Protein AF-A0A970LNN0-F1 (afdb_monomer_lite)

pLDDT: mean 91.81, std 4.6, range [69.44, 98.25]

Structure (mmCIF, N/CA/C/O backbone):
data_AF-A0A970LNN0-F1
#
_entry.id   AF-A0A970LNN0-F1
#
loop_
_atom_site.group_PDB
_atom_site.id
_atom_site.type_symbol
_atom_site.label_atom_id
_atom_site.label_alt_id
_atom_site.label_comp_id
_atom_site.label_asym_id
_atom_site.label_entity_id
_atom_site.label_seq_id
_atom_site.pdbx_PDB_ins_code
_atom_site.Cartn_x
_atom_site.Cartn_y
_atom_site.Cartn_z
_atom_site.occupancy
_atom_site.B_iso_or_equiv
_atom_site.auth_seq_id
_atom_site.auth_comp_id
_atom_site.auth_asym_id
_atom_site.auth_atom_id
_atom_site.pdbx_PDB_model_num
ATOM 1 N N . MET A 1 1 ? 16.536 7.297 -18.735 1.00 69.44 1 MET A N 1
ATOM 2 C CA . MET A 1 1 ? 15.362 6.807 -17.977 1.00 69.44 1 MET A CA 1
ATOM 3 C C . MET A 1 1 ? 14.913 5.503 -18.620 1.00 69.44 1 MET A C 1
ATOM 5 O O . MET A 1 1 ? 14.754 5.493 -19.833 1.00 69.44 1 MET A O 1
ATOM 9 N N . ILE A 1 2 ? 14.804 4.400 -17.873 1.00 76.31 2 ILE A N 1
ATOM 10 C CA . ILE A 1 2 ? 14.354 3.123 -18.453 1.00 76.31 2 ILE A CA 1
ATOM 11 C C . ILE A 1 2 ? 12.833 3.212 -18.647 1.00 76.31 2 ILE A C 1
ATOM 13 O O . ILE A 1 2 ? 12.135 3.487 -17.668 1.00 76.31 2 ILE A O 1
ATOM 17 N N . PRO A 1 3 ? 12.307 3.016 -19.869 1.00 87.44 3 PRO A N 1
ATOM 18 C CA . PRO A 1 3 ? 10.874 3.080 -20.112 1.00 87.44 3 PRO A CA 1
ATOM 19 C C . PRO A 1 3 ? 10.150 1.947 -19.378 1.00 87.44 3 PRO A C 1
ATOM 21 O O . PRO A 1 3 ? 10.684 0.848 -19.198 1.00 87.44 3 PRO A O 1
ATOM 24 N N . TYR A 1 4 ? 8.914 2.216 -18.960 1.00 92.12 4 TYR A N 1
ATOM 25 C CA . TYR A 1 4 ? 8.064 1.202 -18.350 1.00 92.12 4 TYR A CA 1
ATOM 26 C C . TYR A 1 4 ? 7.871 0.022 -19.308 1.00 92.12 4 TYR A C 1
ATOM 28 O O . TYR A 1 4 ? 7.492 0.209 -20.465 1.00 92.12 4 TYR A O 1
ATOM 36 N N . ARG A 1 5 ? 8.104 -1.198 -18.814 1.00 91.94 5 ARG A N 1
ATOM 37 C CA . ARG A 1 5 ? 7.789 -2.424 -19.550 1.00 91.94 5 ARG A CA 1
ATOM 38 C C . ARG A 1 5 ? 6.512 -3.039 -19.013 1.00 91.94 5 ARG A C 1
ATOM 40 O O . ARG A 1 5 ? 6.435 -3.342 -17.819 1.00 91.94 5 ARG A O 1
ATOM 47 N N . ARG A 1 6 ? 5.574 -3.269 -19.932 1.00 93.62 6 ARG A N 1
ATOM 48 C CA . ARG A 1 6 ? 4.305 -3.934 -19.657 1.00 93.62 6 ARG A CA 1
ATOM 49 C C . ARG A 1 6 ? 4.544 -5.282 -18.974 1.00 93.62 6 ARG A C 1
ATOM 51 O O . ARG A 1 6 ? 5.376 -6.073 -19.423 1.00 93.62 6 ARG A O 1
ATOM 58 N N . ARG A 1 7 ? 3.839 -5.535 -17.877 1.00 93.94 7 ARG A N 1
ATOM 59 C CA . ARG A 1 7 ? 3.871 -6.777 -17.103 1.00 93.94 7 ARG A CA 1
ATOM 60 C C . ARG A 1 7 ? 2.659 -7.626 -17.468 1.00 93.94 7 ARG A C 1
ATOM 62 O O . ARG A 1 7 ? 1.541 -7.133 -17.539 1.00 93.94 7 ARG A O 1
ATOM 69 N N . GLN A 1 8 ? 2.862 -8.930 -17.636 1.00 93.62 8 GLN A N 1
ATOM 70 C CA . GLN A 1 8 ? 1.770 -9.860 -17.959 1.00 93.62 8 GLN A CA 1
ATOM 71 C C . GLN A 1 8 ? 0.671 -9.882 -16.882 1.00 93.62 8 GLN A C 1
ATOM 73 O O . GLN A 1 8 ? -0.502 -10.050 -17.201 1.00 93.62 8 GLN A O 1
ATOM 78 N N . ILE A 1 9 ? 1.039 -9.652 -15.617 1.00 93.88 9 ILE A N 1
ATOM 79 C CA . ILE A 1 9 ? 0.106 -9.653 -14.483 1.00 93.88 9 ILE A CA 1
ATOM 80 C C . ILE A 1 9 ? -0.881 -8.467 -14.486 1.00 93.88 9 ILE A C 1
ATOM 82 O O . ILE A 1 9 ? -1.884 -8.518 -13.781 1.00 93.88 9 ILE A O 1
ATOM 86 N N . GLU A 1 10 ? -0.647 -7.419 -15.288 1.00 94.62 10 GLU A N 1
ATOM 87 C CA . GLU A 1 10 ? -1.541 -6.249 -15.376 1.00 94.62 10 GLU A CA 1
ATOM 88 C C . GLU A 1 10 ? -2.989 -6.630 -15.696 1.00 94.62 10 GLU A C 1
ATOM 90 O O . GLU A 1 10 ? -3.913 -6.056 -15.126 1.00 94.62 10 GLU A O 1
ATOM 95 N N . ALA A 1 11 ? -3.189 -7.621 -16.574 1.00 92.81 11 ALA A N 1
ATOM 96 C CA . ALA A 1 11 ? -4.521 -8.072 -16.970 1.00 92.81 11 ALA A CA 1
ATOM 97 C C . ALA A 1 11 ? -5.322 -8.641 -15.786 1.00 92.81 11 ALA A C 1
ATOM 99 O O . ALA A 1 11 ? -6.529 -8.430 -15.703 1.00 92.81 11 ALA A O 1
ATOM 100 N N . TYR A 1 12 ? -4.646 -9.316 -14.854 1.00 92.12 12 TYR A N 1
ATOM 101 C CA . TYR A 1 12 ? -5.268 -9.850 -13.645 1.00 92.12 12 TYR A CA 1
ATOM 102 C C . TYR A 1 12 ? -5.554 -8.725 -12.649 1.00 92.12 12 TYR A C 1
ATOM 104 O O . TYR A 1 12 ? -6.666 -8.622 -12.150 1.00 92.12 12 TYR A O 1
ATOM 112 N N . ILE A 1 13 ? -4.611 -7.799 -12.439 1.00 91.31 13 ILE A N 1
ATOM 113 C CA . ILE A 1 13 ? -4.793 -6.665 -11.512 1.00 91.31 13 ILE A CA 1
ATOM 114 C C . ILE A 1 13 ? -6.036 -5.826 -11.855 1.00 91.31 13 ILE A C 1
ATOM 116 O O . ILE A 1 13 ? -6.692 -5.334 -10.945 1.00 91.31 13 ILE A O 1
ATOM 120 N N . LEU A 1 14 ? -6.383 -5.689 -13.139 1.00 89.31 14 LEU A N 1
ATOM 121 C CA . LEU A 1 14 ? -7.588 -4.969 -13.572 1.00 89.31 14 LEU A CA 1
ATOM 122 C C . LEU A 1 14 ? -8.884 -5.783 -13.448 1.00 89.31 14 LEU A C 1
ATOM 124 O O . LEU A 1 14 ? -9.957 -5.201 -13.313 1.00 89.31 14 LEU A O 1
ATOM 128 N N . LYS A 1 15 ? -8.805 -7.115 -13.534 1.00 91.31 15 LYS A N 1
ATOM 129 C CA . LYS A 1 15 ? -9.980 -7.996 -13.571 1.00 91.31 15 LYS A CA 1
ATOM 130 C C . LYS A 1 15 ? -10.372 -8.513 -12.188 1.00 91.31 15 LYS A C 1
ATOM 132 O O . LYS A 1 15 ? -11.554 -8.533 -11.861 1.00 91.31 15 LYS A O 1
ATOM 137 N N . GLU A 1 16 ? -9.393 -8.915 -11.381 1.00 91.50 16 GLU A N 1
ATOM 138 C CA . GLU A 1 16 ? -9.621 -9.530 -10.069 1.00 91.50 16 GLU A CA 1
ATOM 139 C C . GLU A 1 16 ? -10.426 -8.65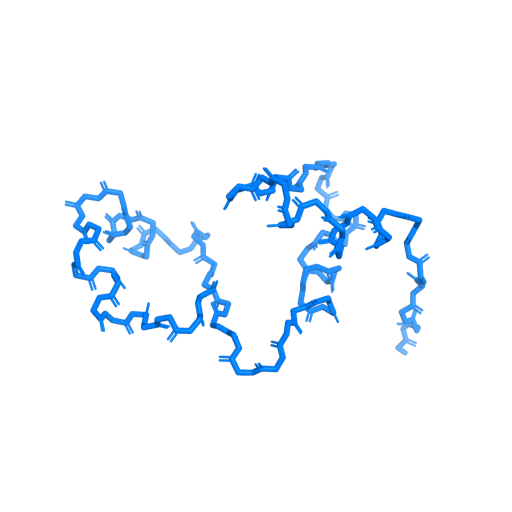9 -9.084 1.00 91.50 16 GLU A C 1
ATOM 141 O O . GLU A 1 16 ? -11.253 -9.230 -8.373 1.00 91.50 16 GLU A O 1
ATOM 146 N N . PRO A 1 17 ? -10.298 -7.312 -9.047 1.00 87.56 17 PRO A N 1
ATOM 147 C CA . PRO A 1 17 ? -11.094 -6.477 -8.141 1.00 87.56 17 PRO A CA 1
ATOM 148 C C . PRO A 1 17 ? -12.615 -6.578 -8.339 1.00 87.56 17 PRO A C 1
ATOM 150 O O . PRO A 1 17 ? -13.368 -6.206 -7.446 1.00 87.56 17 PRO A O 1
ATOM 153 N N . GLN A 1 18 ? -13.080 -7.088 -9.489 1.00 90.06 18 GLN A N 1
ATOM 154 C CA . GLN A 1 18 ? -14.505 -7.347 -9.737 1.00 90.06 18 GLN A CA 1
ATOM 155 C C . GLN A 1 18 ? -15.033 -8.556 -8.951 1.00 90.06 18 GLN A C 1
ATOM 157 O O . GLN A 1 18 ? -16.233 -8.656 -8.711 1.00 90.06 18 GLN A O 1
ATOM 162 N N . TYR A 1 19 ? -14.147 -9.478 -8.569 1.00 93.62 19 TYR A N 1
ATOM 163 C CA . TYR A 1 19 ? -14.490 -10.742 -7.913 1.00 93.62 19 TYR A CA 1
ATOM 164 C C . TYR A 1 19 ? -14.000 -10.793 -6.466 1.00 93.62 19 TYR A C 1
ATOM 166 O O . TYR A 1 19 ? -14.622 -11.441 -5.625 1.00 93.62 19 TYR A O 1
ATOM 174 N N . TYR A 1 20 ? -12.897 -10.104 -6.169 1.00 91.62 20 TYR A N 1
ATOM 175 C CA . TYR A 1 20 ? -12.236 -10.148 -4.874 1.00 91.62 20 TYR A CA 1
ATOM 176 C C . TYR A 1 20 ? -12.110 -8.744 -4.276 1.00 91.62 20 TYR A C 1
ATOM 178 O O . TYR A 1 20 ? -11.530 -7.860 -4.907 1.00 91.62 20 TYR A O 1
ATOM 186 N N . PRO A 1 21 ? -12.560 -8.535 -3.024 1.00 86.25 21 PRO A N 1
ATOM 187 C CA . PRO A 1 21 ? -12.465 -7.231 -2.365 1.00 86.25 21 PRO A CA 1
ATOM 188 C C . PRO A 1 21 ? -11.017 -6.825 -2.051 1.00 86.25 21 PRO A C 1
ATOM 190 O O . PRO A 1 21 ? -10.745 -5.659 -1.777 1.00 86.25 21 PRO A O 1
ATOM 193 N N . VAL A 1 22 ? -10.080 -7.780 -2.068 1.00 90.00 22 VAL A N 1
ATOM 194 C CA . VAL A 1 22 ? -8.662 -7.558 -1.780 1.00 90.00 22 VAL A CA 1
ATOM 195 C C . VAL A 1 22 ? -7.811 -8.349 -2.769 1.00 90.00 22 VAL A C 1
ATOM 197 O O . VAL A 1 22 ? -7.972 -9.560 -2.904 1.00 90.00 22 VAL A O 1
ATOM 200 N N . VAL A 1 23 ? -6.857 -7.668 -3.409 1.00 90.75 23 VAL A N 1
ATOM 201 C CA . VAL A 1 23 ? -5.855 -8.272 -4.299 1.00 90.75 23 VAL A CA 1
ATOM 202 C C . VAL A 1 23 ? -4.464 -8.050 -3.704 1.00 90.75 23 VAL A C 1
ATOM 204 O O . VAL A 1 23 ? -4.060 -6.915 -3.454 1.00 90.75 23 VAL A O 1
ATOM 207 N N . LEU A 1 24 ? -3.711 -9.132 -3.489 1.00 92.69 24 LEU A N 1
ATOM 208 C CA . LEU A 1 24 ? -2.350 -9.086 -2.947 1.00 92.69 24 LEU A CA 1
ATOM 209 C C . LEU A 1 24 ? -1.310 -9.292 -4.056 1.00 92.69 24 LEU A C 1
ATOM 211 O O . LEU A 1 24 ? -1.188 -10.381 -4.611 1.00 92.69 24 LEU A O 1
ATOM 215 N N . LEU A 1 25 ? -0.491 -8.271 -4.322 1.00 92.25 25 LEU A N 1
ATOM 216 C CA . LEU A 1 25 ? 0.676 -8.393 -5.198 1.00 92.25 25 LEU A CA 1
ATOM 217 C C . LEU A 1 25 ? 1.935 -8.717 -4.380 1.00 92.25 25 LEU A C 1
ATOM 219 O O . LEU A 1 25 ? 2.461 -7.867 -3.662 1.00 92.25 25 LEU A O 1
ATOM 223 N N . THR A 1 26 ? 2.466 -9.928 -4.544 1.00 93.12 26 THR A N 1
ATOM 224 C CA . THR A 1 26 ? 3.696 -10.387 -3.877 1.00 93.12 26 THR A CA 1
ATOM 225 C C . THR A 1 26 ? 4.841 -10.644 -4.866 1.00 93.12 26 THR A C 1
ATOM 227 O O . THR A 1 26 ? 4.655 -10.623 -6.081 1.00 93.12 26 THR A O 1
ATOM 230 N N . GLY A 1 27 ? 6.058 -10.834 -4.350 1.00 92.94 27 GLY A N 1
ATOM 231 C CA . GLY A 1 27 ? 7.250 -11.183 -5.129 1.00 92.94 27 GLY A CA 1
ATOM 232 C C . GLY A 1 27 ? 8.556 -10.600 -4.567 1.00 92.94 27 GLY A C 1
ATOM 233 O O . GLY A 1 27 ? 8.517 -9.767 -3.649 1.00 92.94 27 GLY A O 1
ATOM 234 N N . PRO A 1 28 ? 9.722 -10.974 -5.134 1.00 95.25 28 PRO A N 1
ATOM 235 C CA . PRO A 1 28 ? 11.042 -10.604 -4.613 1.00 95.25 28 PRO A CA 1
ATOM 236 C C . PRO A 1 28 ? 11.250 -9.091 -4.455 1.00 95.25 28 PRO A C 1
ATOM 238 O O . PRO A 1 28 ? 10.570 -8.269 -5.082 1.00 95.25 28 PRO A O 1
ATOM 241 N N . ARG A 1 29 ? 12.188 -8.683 -3.593 1.00 92.31 29 ARG A N 1
ATOM 242 C CA . ARG A 1 29 ? 12.550 -7.262 -3.442 1.00 92.31 29 ARG A CA 1
ATOM 243 C C . ARG A 1 29 ? 13.080 -6.710 -4.776 1.00 92.31 29 ARG A C 1
ATOM 245 O O . ARG A 1 29 ? 13.655 -7.442 -5.567 1.00 92.31 29 ARG A O 1
ATOM 252 N N . GLN A 1 30 ? 12.822 -5.424 -5.034 1.00 91.88 30 GLN A N 1
ATOM 253 C CA . GLN A 1 30 ? 13.335 -4.678 -6.199 1.00 91.88 30 GLN A CA 1
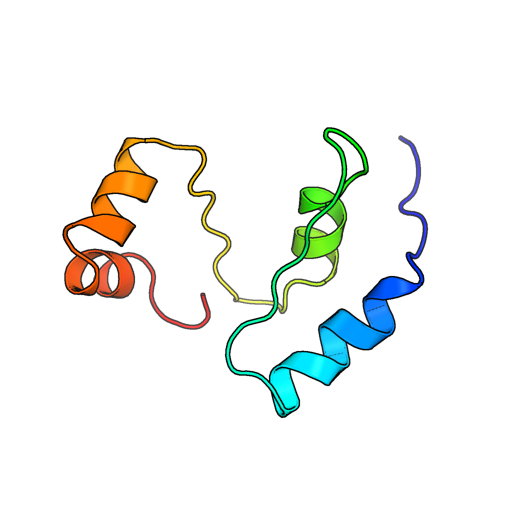ATOM 254 C C . GLN A 1 30 ? 12.870 -5.140 -7.601 1.00 91.88 30 GLN A C 1
ATOM 256 O O . GLN A 1 30 ? 13.383 -4.661 -8.604 1.00 91.88 30 GLN A O 1
ATOM 261 N N . VAL A 1 31 ? 11.821 -5.966 -7.714 1.00 93.44 31 VAL A N 1
ATOM 262 C CA . VAL A 1 31 ? 11.263 -6.380 -9.029 1.00 93.44 31 VAL A CA 1
ATOM 263 C C . VAL A 1 31 ? 10.305 -5.364 -9.683 1.00 93.44 31 VAL A C 1
ATOM 265 O O . VAL A 1 31 ? 9.817 -5.595 -10.793 1.00 93.44 31 VAL A O 1
ATOM 268 N N . GLY A 1 32 ? 10.030 -4.235 -9.015 1.00 92.56 32 GLY A N 1
ATOM 269 C CA . GLY A 1 32 ? 9.169 -3.156 -9.527 1.00 92.56 32 GLY A CA 1
ATOM 270 C C . GLY A 1 32 ? 7.685 -3.249 -9.144 1.00 92.56 32 GLY A C 1
ATOM 271 O O . GLY A 1 32 ? 6.840 -2.752 -9.882 1.00 92.56 32 GLY A O 1
ATOM 272 N N . LYS A 1 33 ? 7.353 -3.873 -8.003 1.00 94.25 33 LYS A N 1
ATOM 273 C CA . LYS A 1 33 ? 5.962 -4.026 -7.524 1.00 94.25 33 LYS A CA 1
ATOM 274 C C . LYS A 1 33 ? 5.260 -2.683 -7.300 1.00 94.25 33 LYS A C 1
ATOM 276 O O . LYS A 1 33 ? 4.191 -2.465 -7.852 1.00 94.25 33 LYS A O 1
ATOM 281 N N . SER A 1 34 ? 5.885 -1.763 -6.561 1.00 92.88 34 SER A N 1
ATOM 282 C CA . SER A 1 34 ? 5.314 -0.431 -6.309 1.00 92.88 34 SER A CA 1
ATOM 283 C C . SER A 1 34 ? 5.166 0.369 -7.602 1.00 92.88 34 SER A C 1
ATOM 285 O O . SER A 1 34 ? 4.161 1.037 -7.796 1.00 92.88 34 SER A O 1
ATOM 287 N N . THR A 1 35 ? 6.118 0.239 -8.533 1.00 94.19 35 THR A N 1
ATOM 288 C CA . THR A 1 35 ? 6.024 0.854 -9.865 1.00 94.19 35 THR A CA 1
ATOM 289 C C . THR A 1 35 ? 4.823 0.330 -10.648 1.00 94.19 35 THR A C 1
ATOM 291 O O . THR A 1 35 ? 4.116 1.116 -11.266 1.00 94.19 35 THR A O 1
ATOM 294 N N . LEU A 1 36 ? 4.577 -0.984 -10.617 1.00 94.31 36 LEU A N 1
ATOM 295 C CA . LEU A 1 36 ? 3.409 -1.589 -11.251 1.00 94.31 36 LEU A CA 1
ATOM 296 C C . LEU A 1 36 ? 2.106 -1.096 -10.606 1.00 94.31 36 LEU A C 1
ATOM 298 O O . LEU A 1 36 ? 1.227 -0.645 -11.328 1.00 94.31 36 LEU A O 1
ATOM 302 N N . LEU A 1 37 ? 2.001 -1.120 -9.273 1.00 92.06 37 LEU A N 1
ATOM 303 C CA . LEU A 1 37 ? 0.805 -0.648 -8.565 1.00 92.06 37 LEU A CA 1
ATOM 304 C C . LEU A 1 37 ? 0.515 0.828 -8.848 1.00 92.06 37 LEU A C 1
ATOM 306 O O . LEU A 1 37 ? -0.611 1.166 -9.185 1.00 92.06 37 LEU A O 1
ATOM 310 N N . LEU A 1 38 ? 1.528 1.698 -8.785 1.00 91.88 38 LEU A N 1
ATOM 311 C CA . LEU A 1 38 ? 1.371 3.124 -9.085 1.00 91.88 38 LEU A CA 1
ATOM 312 C C . LEU A 1 38 ? 0.991 3.376 -10.548 1.00 91.88 38 LEU A C 1
ATOM 314 O O . LEU A 1 38 ? 0.241 4.305 -10.823 1.00 91.88 38 LEU A O 1
ATOM 318 N N . LYS A 1 39 ? 1.487 2.554 -11.483 1.00 93.00 39 LYS A N 1
ATOM 319 C CA . LYS A 1 39 ? 1.140 2.652 -12.906 1.00 93.00 39 LYS A CA 1
ATOM 320 C C . LYS A 1 39 ? -0.296 2.210 -13.196 1.00 93.00 39 LYS A C 1
ATOM 322 O O . LYS A 1 39 ? -0.910 2.768 -14.098 1.00 93.00 39 LYS A O 1
ATOM 327 N N . MET A 1 40 ? -0.791 1.213 -12.465 1.00 91.00 40 MET A N 1
ATOM 328 C CA . MET A 1 40 ? -2.136 0.644 -12.624 1.00 91.00 40 MET A CA 1
ATOM 329 C C . MET A 1 40 ? -3.187 1.324 -11.743 1.00 91.00 40 MET A C 1
ATOM 331 O O . MET A 1 40 ? -4.363 0.982 -11.828 1.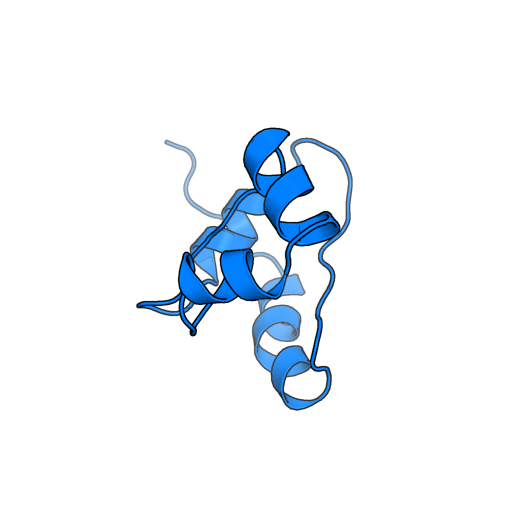00 91.00 40 MET A O 1
ATOM 335 N N . LYS A 1 41 ? 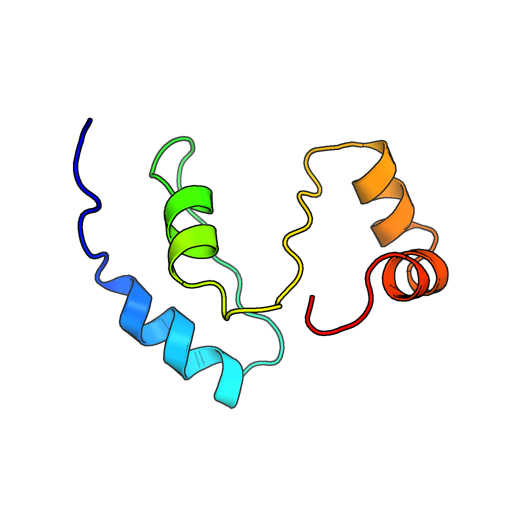-2.772 2.252 -10.874 1.00 89.25 41 LYS A N 1
ATOM 336 C CA . LYS A 1 41 ? -3.669 2.979 -9.983 1.00 89.25 41 LYS A CA 1
ATOM 337 C C . LYS A 1 41 ? -4.633 3.838 -10.801 1.00 89.25 41 LYS A C 1
ATOM 339 O O . LYS A 1 41 ? -4.199 4.603 -11.659 1.00 89.25 41 LYS A O 1
ATOM 344 N N . GLU A 1 42 ? -5.916 3.746 -10.479 1.00 87.25 42 GLU A N 1
ATOM 345 C CA . GLU A 1 42 ? -6.952 4.627 -11.015 1.00 87.25 42 GLU A CA 1
ATOM 346 C C . GLU A 1 42 ? -6.670 6.096 -10.661 1.00 87.25 42 GLU A C 1
ATOM 348 O O . GLU A 1 42 ? -6.053 6.417 -9.633 1.00 87.25 42 GLU A O 1
ATOM 353 N N . GLU A 1 43 ? -7.132 7.004 -11.517 1.00 88.19 43 GLU A N 1
ATOM 354 C CA . GLU A 1 43 ? -7.081 8.435 -11.235 1.00 88.19 43 GLU A CA 1
ATOM 355 C C . GLU A 1 43 ? -7.909 8.763 -9.982 1.00 88.19 43 GLU A C 1
ATOM 357 O O . GLU A 1 43 ? -8.959 8.178 -9.735 1.00 88.19 43 GLU A O 1
ATOM 362 N N . GLY A 1 44 ? -7.405 9.669 -9.141 1.00 87.38 44 GLY A N 1
ATOM 363 C CA . GLY A 1 44 ? -8.075 10.071 -7.895 1.00 87.38 44 GLY A CA 1
ATOM 364 C C . GLY A 1 44 ? -7.956 9.091 -6.718 1.00 87.38 44 GLY A C 1
ATOM 365 O O . GLY A 1 44 ? -8.263 9.473 -5.594 1.00 87.38 44 GLY A O 1
ATOM 366 N N . ARG A 1 45 ? -7.454 7.868 -6.923 1.00 89.56 45 ARG A N 1
ATOM 367 C CA . ARG A 1 45 ? -7.281 6.875 -5.851 1.00 89.56 45 ARG A CA 1
ATOM 368 C C . ARG A 1 45 ? -6.081 7.184 -4.947 1.00 89.56 45 ARG A C 1
ATOM 370 O O . ARG A 1 45 ? -5.022 7.566 -5.441 1.00 89.56 45 ARG A O 1
ATOM 377 N N . THR A 1 46 ? -6.179 7.015 -3.634 1.00 91.62 46 THR A N 1
ATOM 378 C CA . THR A 1 46 ? -5.126 7.432 -2.690 1.00 91.62 46 THR A CA 1
ATOM 379 C C . THR A 1 46 ? -4.126 6.318 -2.381 1.00 91.62 46 THR A C 1
ATOM 381 O O . THR A 1 46 ? -4.408 5.387 -1.645 1.00 91.62 46 THR A O 1
ATOM 384 N N . TYR A 1 47 ? -2.883 6.457 -2.849 1.00 91.94 47 TYR A N 1
ATOM 385 C CA . TYR A 1 47 ? -1.820 5.515 -2.484 1.00 91.94 47 TYR A CA 1
ATOM 386 C C . TYR A 1 47 ? -1.258 5.826 -1.092 1.00 91.94 47 TYR A C 1
ATOM 388 O O . TYR A 1 47 ? -0.706 6.906 -0.874 1.00 91.94 47 TYR A O 1
ATOM 396 N N . VAL A 1 48 ? -1.319 4.849 -0.186 1.00 93.31 48 VAL A N 1
ATOM 397 C CA . VAL A 1 48 ? -0.696 4.924 1.141 1.00 93.31 48 VAL A CA 1
ATOM 398 C C . VAL A 1 48 ? 0.325 3.802 1.287 1.00 93.31 48 VAL A C 1
ATOM 400 O O . VAL A 1 48 ? -0.012 2.625 1.174 1.00 93.31 48 VAL A O 1
ATOM 403 N N . SER A 1 49 ? 1.584 4.158 1.560 1.00 92.69 49 SER A N 1
ATOM 404 C CA . SER A 1 49 ? 2.604 3.168 1.913 1.00 92.69 49 SER A CA 1
ATOM 405 C C . SER A 1 49 ? 2.595 2.911 3.417 1.00 92.69 49 SER A C 1
ATOM 407 O O . SER A 1 49 ? 2.829 3.821 4.209 1.00 92.69 49 SER A O 1
ATOM 409 N N . LEU A 1 50 ? 2.400 1.652 3.811 1.00 94.19 50 LEU A N 1
ATOM 410 C CA . LEU A 1 50 ? 2.556 1.207 5.199 1.00 94.19 50 LEU A CA 1
ATOM 411 C C . LEU A 1 50 ? 4.021 0.888 5.550 1.00 94.19 50 LEU A C 1
ATOM 413 O O . LEU A 1 50 ? 4.284 0.206 6.543 1.00 94.19 5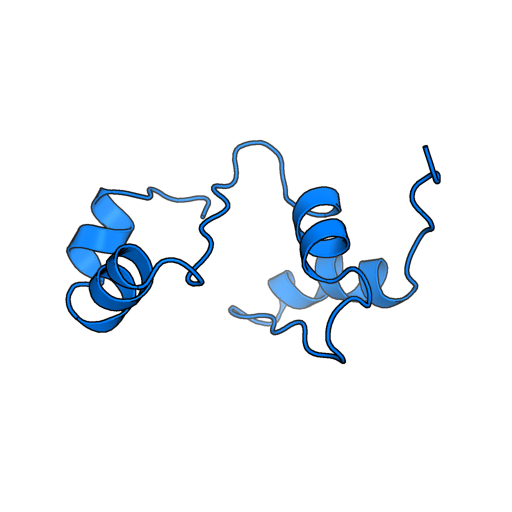0 LEU A O 1
ATOM 417 N N . ASP A 1 51 ? 4.984 1.339 4.740 1.00 91.69 51 ASP A N 1
ATOM 418 C CA . ASP A 1 51 ? 6.407 1.311 5.095 1.00 91.69 51 ASP A CA 1
ATOM 419 C C . ASP A 1 51 ? 6.719 2.295 6.231 1.00 91.69 51 ASP A C 1
ATOM 421 O O . ASP A 1 51 ? 7.595 2.012 7.047 1.00 91.69 51 ASP A O 1
ATOM 425 N N . ASP A 1 52 ? 5.965 3.396 6.327 1.00 94.62 52 ASP A N 1
ATOM 426 C CA . ASP A 1 52 ? 6.013 4.316 7.463 1.00 94.62 52 ASP A CA 1
ATOM 427 C C . ASP A 1 52 ? 5.411 3.638 8.715 1.00 94.62 52 ASP A C 1
ATOM 429 O O . ASP A 1 52 ? 4.221 3.285 8.713 1.00 94.62 52 ASP A O 1
ATOM 433 N N . PRO A 1 53 ? 6.190 3.453 9.803 1.00 96.19 53 PRO A N 1
ATOM 434 C CA . PRO A 1 53 ? 5.701 2.846 11.037 1.00 96.19 53 PRO A CA 1
ATOM 435 C C . PRO A 1 53 ? 4.505 3.577 11.654 1.00 96.19 53 PRO A C 1
ATOM 437 O O . PRO A 1 53 ? 3.623 2.923 12.210 1.00 96.19 53 PRO A O 1
ATOM 440 N N . ALA A 1 54 ? 4.438 4.907 11.546 1.00 95.00 54 ALA A N 1
ATOM 441 C CA . ALA A 1 54 ? 3.332 5.690 12.085 1.00 95.00 54 ALA A CA 1
ATOM 442 C C . ALA A 1 54 ? 2.036 5.421 11.308 1.00 95.00 54 ALA A C 1
ATOM 444 O O . ALA A 1 54 ? 0.994 5.182 11.918 1.00 95.00 54 ALA A O 1
ATOM 445 N N . LEU A 1 55 ? 2.102 5.372 9.972 1.00 95.19 55 LEU A N 1
ATOM 446 C CA . LEU A 1 55 ? 0.945 5.042 9.131 1.00 95.19 55 LEU A CA 1
ATOM 447 C C . LEU A 1 55 ? 0.504 3.590 9.307 1.00 95.19 55 LEU A C 1
ATOM 449 O O . LEU A 1 55 ? -0.691 3.311 9.388 1.00 95.19 55 LEU A O 1
ATOM 453 N N . ARG A 1 56 ? 1.458 2.662 9.431 1.00 96.88 56 ARG A N 1
ATOM 454 C CA . ARG A 1 56 ? 1.173 1.257 9.742 1.00 96.88 56 ARG A CA 1
ATOM 455 C C . ARG A 1 56 ? 0.468 1.107 11.084 1.00 96.88 56 ARG A C 1
ATOM 457 O O . ARG A 1 56 ? -0.502 0.358 11.174 1.00 96.88 56 ARG A O 1
ATOM 464 N N . ASN A 1 57 ? 0.944 1.805 12.113 1.00 97.38 57 ASN A N 1
ATOM 465 C CA . ASN A 1 57 ? 0.327 1.781 13.434 1.00 97.38 57 ASN A CA 1
ATOM 466 C C . ASN A 1 57 ? -1.072 2.405 13.402 1.00 97.38 57 ASN A C 1
ATOM 468 O O . ASN A 1 57 ? -1.990 1.828 13.977 1.00 97.38 57 ASN A O 1
ATOM 472 N N . LEU A 1 58 ? -1.262 3.509 12.673 1.00 96.81 58 LEU A N 1
ATOM 473 C CA . LEU A 1 58 ? -2.577 4.116 12.466 1.00 96.81 58 LEU A CA 1
ATOM 474 C C . LEU A 1 58 ? -3.555 3.122 11.820 1.00 96.81 58 LEU A C 1
ATOM 476 O O . LEU A 1 58 ? -4.627 2.879 12.366 1.00 96.81 58 LEU A O 1
ATOM 480 N N . ALA A 1 59 ? -3.158 2.482 10.717 1.00 96.19 59 ALA A N 1
ATOM 481 C CA . ALA A 1 59 ? -3.977 1.480 10.034 1.00 96.19 59 ALA A CA 1
ATOM 482 C C . ALA A 1 59 ? -4.290 0.262 10.924 1.00 96.19 59 ALA A C 1
ATOM 484 O O . ALA A 1 59 ? -5.397 -0.269 10.884 1.00 96.19 59 ALA A O 1
ATOM 485 N N . ARG A 1 60 ? -3.319 -0.188 11.733 1.00 97.38 60 ARG A N 1
ATOM 486 C CA . ARG A 1 60 ? -3.437 -1.398 12.562 1.00 97.38 60 ARG A CA 1
ATOM 487 C C . ARG A 1 60 ? -4.245 -1.188 13.841 1.00 97.38 60 ARG A C 1
ATOM 489 O O . ARG A 1 60 ? -4.987 -2.083 14.230 1.00 97.38 60 ARG A O 1
ATOM 496 N N . PHE A 1 61 ? -4.052 -0.061 14.519 1.00 98.25 61 PHE A N 1
ATOM 497 C CA . PHE A 1 61 ? -4.592 0.177 15.861 1.00 98.25 61 PHE A CA 1
ATOM 498 C C . PHE A 1 61 ? -5.754 1.177 15.879 1.00 98.25 61 PHE A C 1
ATOM 500 O O . PHE A 1 61 ? -6.474 1.250 16.871 1.00 98.25 61 PHE A O 1
ATOM 507 N N . SER A 1 62 ? -5.968 1.951 14.812 1.00 97.50 62 SER A N 1
ATOM 508 C CA . SER A 1 62 ? -7.057 2.937 14.725 1.00 97.50 62 SER A CA 1
ATOM 509 C C . SER A 1 62 ? -7.624 3.029 13.297 1.00 97.50 62 SER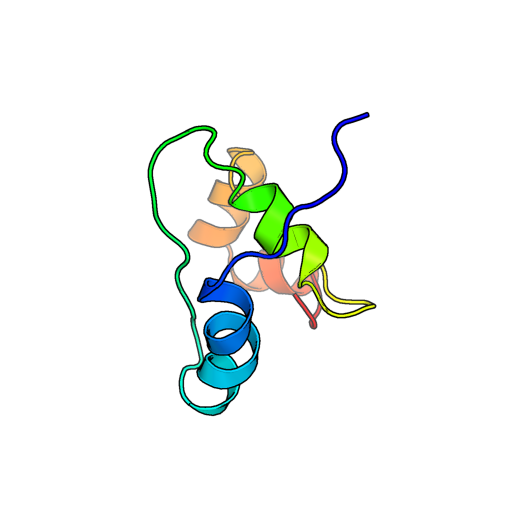 A C 1
ATOM 511 O O . SER A 1 62 ? -7.528 4.079 12.658 1.00 97.50 62 SER A O 1
ATOM 513 N N . PRO A 1 63 ? -8.236 1.946 12.777 1.00 94.62 63 PRO A N 1
ATOM 514 C CA . PRO A 1 63 ? -8.690 1.872 11.387 1.00 94.62 63 PRO A CA 1
ATOM 515 C C . PRO A 1 63 ? -9.738 2.935 11.026 1.00 94.62 63 PRO A C 1
ATOM 517 O O . PRO A 1 63 ? -9.691 3.473 9.926 1.00 94.62 63 PRO A O 1
ATOM 520 N N . ASN A 1 64 ? -10.636 3.303 11.948 1.00 95.12 64 ASN A N 1
ATOM 521 C CA . ASN A 1 64 ? -11.626 4.362 11.699 1.00 95.12 64 ASN A CA 1
ATOM 522 C C . ASN A 1 64 ? -10.937 5.698 11.385 1.00 95.12 64 ASN A C 1
ATOM 524 O O . ASN A 1 64 ? -11.201 6.302 10.351 1.00 95.12 64 ASN A O 1
ATOM 528 N N . LEU A 1 65 ? -9.968 6.094 12.218 1.00 95.69 65 LEU A N 1
ATOM 529 C CA . LEU A 1 65 ? -9.183 7.311 12.008 1.00 95.69 65 LEU A CA 1
ATOM 530 C C . LEU A 1 65 ? -8.317 7.224 10.741 1.00 95.69 65 LEU A C 1
ATOM 532 O O . LEU A 1 65 ? -8.093 8.227 10.065 1.00 95.69 65 LEU A O 1
ATOM 536 N N . PHE A 1 66 ? -7.832 6.027 10.394 1.00 96.25 66 PHE A N 1
ATOM 537 C CA . PHE A 1 66 ? -7.125 5.807 9.134 1.00 96.25 66 PHE A CA 1
ATOM 538 C C . PHE A 1 66 ? -8.014 6.138 7.926 1.00 96.25 66 PHE A C 1
ATOM 540 O O . PHE A 1 66 ? -7.572 6.873 7.046 1.00 96.25 66 PHE A O 1
ATOM 547 N N . PHE A 1 67 ? -9.259 5.657 7.897 1.00 93.62 67 PHE A N 1
ATOM 548 C CA . PHE A 1 67 ? -10.192 5.919 6.795 1.00 93.62 67 PHE A CA 1
ATOM 549 C C . PHE A 1 67 ? -10.802 7.329 6.816 1.00 93.62 67 PHE A C 1
ATOM 551 O O . PHE A 1 67 ? -11.126 7.860 5.758 1.00 93.62 67 PHE A O 1
ATOM 558 N N . GLU A 1 68 ? -10.900 7.980 7.979 1.00 93.69 68 GLU A N 1
ATOM 559 C CA . GLU A 1 68 ? -11.221 9.414 8.056 1.00 93.69 68 GLU A CA 1
ATOM 560 C C . GLU A 1 68 ? -10.117 10.270 7.425 1.00 93.69 68 GLU A C 1
ATOM 562 O O . GLU A 1 68 ? -10.398 11.212 6.682 1.00 93.69 68 GLU A O 1
ATOM 567 N N . ARG A 1 69 ? -8.851 9.923 7.693 1.00 93.12 69 ARG A N 1
ATOM 568 C CA . ARG A 1 69 ? -7.683 10.616 7.138 1.00 93.12 69 ARG A CA 1
ATOM 569 C C . ARG A 1 69 ? -7.491 10.337 5.650 1.00 93.12 69 ARG A C 1
ATOM 571 O O . ARG A 1 69 ? -7.101 11.236 4.908 1.00 93.12 69 ARG A O 1
ATOM 578 N N . TYR A 1 70 ? -7.708 9.096 5.231 1.00 92.56 70 TYR A N 1
ATOM 579 C CA . TYR A 1 70 ? -7.541 8.654 3.855 1.00 92.56 70 TYR A CA 1
ATOM 580 C C . TYR A 1 70 ? -8.880 8.182 3.296 1.00 92.56 70 TYR A C 1
ATOM 582 O O . TYR A 1 70 ? -9.197 6.990 3.290 1.00 92.56 70 TYR A O 1
ATOM 590 N N . GLN A 1 71 ? -9.665 9.158 2.841 1.00 87.31 71 GLN A N 1
ATOM 591 C CA . GLN A 1 71 ? -10.989 8.913 2.292 1.00 87.31 71 GLN A CA 1
ATOM 592 C C . GLN A 1 71 ? -10.921 8.080 1.013 1.00 87.31 71 GLN A C 1
ATOM 594 O O . GLN A 1 71 ? -9.981 8.163 0.220 1.00 87.31 71 GLN A O 1
ATOM 599 N N . THR A 1 72 ? -11.961 7.281 0.810 1.00 83.56 72 THR A N 1
ATOM 600 C CA . THR A 1 72 ? -12.137 6.496 -0.406 1.00 83.56 72 THR A CA 1
ATOM 601 C C . THR A 1 72 ? -12.343 7.404 -1.625 1.00 83.56 72 THR A C 1
ATOM 603 O O . THR A 1 72 ? -13.057 8.400 -1.504 1.00 83.56 72 THR A O 1
ATOM 606 N N . PRO A 1 73 ? -11.821 7.040 -2.809 1.00 84.44 73 PRO A N 1
ATOM 607 C CA . PRO A 1 73 ? -11.119 5.792 -3.107 1.00 84.44 73 PRO A CA 1
ATOM 608 C C . PRO A 1 73 ? -9.667 5.788 -2.590 1.00 84.44 73 PRO A C 1
ATOM 610 O O . PRO A 1 73 ? -8.875 6.671 -2.915 1.00 84.44 73 PRO A O 1
ATOM 613 N N . LEU A 1 74 ? -9.322 4.759 -1.804 1.00 80.06 74 LEU A N 1
ATOM 614 C CA . LEU A 1 74 ? -7.974 4.447 -1.307 1.00 80.06 74 LEU A CA 1
ATOM 615 C C . LEU A 1 74 ? -7.340 3.357 -2.174 1.00 80.06 74 LEU A C 1
ATOM 617 O O . LEU A 1 74 ? -7.993 2.309 -2.392 1.00 80.06 74 LEU A O 1
#

Foldseek 3Di:
DDDDDDDPCLVVVVVVVVPDVDDDDDDDPPPCRVVSCVVSDDPPADDDDVVPVVLVCCCVPPVVVNCVVHPPPD

Radius of gyration: 14.15 Å; chains: 1; bounding box: 30×22×36 Å

Secondary structure (DSSP, 8-state):
-PPPPPPTTHHHHHHGGGT-S-------TTSSHHHHHHHHPPTT-----TTSHHHHHHHHH-HHHHHHHSPSP-

Sequence (74 aa):
MIPYRRRQIEAYILKEPQYYPVVLLTGPRQVGKSTLLLKMKEEGRTYVSLDDPALRNLARFSPNLFFERYQTPL